Protein AF-A0A0A1U4H6-F1 (afdb_monomer_lite)

Sequence (125 aa):
MISIMYTLTYGISLVLITTLTLLIIPIPKVVKKQILKLTKAVVKTKIISITVLVLVTLLYAESFYRMKRYEAIKDEMPVDTQINTRIANYTELFRSQRNAYINFFNLLLVIILWRVGSLVNKLIN

Radius of gyration: 19.14 Å; chains: 1; bounding box: 46×27×56 Å

Organism: NCBI:txid370355

InterPro domains:
  IPR040463 BAP29/BAP31, transmembrane domain [PF05529] (3-124)

Structure (mmCIF, N/CA/C/O backbone):
data_AF-A0A0A1U4H6-F1
#
_entry.id   AF-A0A0A1U4H6-F1
#
loop_
_atom_site.group_PDB
_atom_site.id
_atom_site.type_symbol
_atom_site.label_atom_id
_atom_site.label_alt_id
_atom_site.label_comp_id
_atom_site.label_asym_id
_atom_site.label_entity_id
_atom_site.label_seq_id
_atom_site.pdbx_PDB_ins_code
_atom_site.Cartn_x
_atom_site.Cartn_y
_atom_site.Cartn_z
_atom_site.occupancy
_atom_site.B_iso_or_equiv
_atom_site.auth_seq_id
_atom_site.auth_comp_id
_atom_site.auth_asym_id
_atom_site.auth_atom_id
_atom_site.pdbx_PDB_model_num
ATOM 1 N N . MET A 1 1 ? 17.487 5.638 -0.832 1.00 47.53 1 MET A N 1
ATOM 2 C CA . MET A 1 1 ? 16.144 6.261 -0.916 1.00 47.53 1 MET A CA 1
ATOM 3 C C . MET A 1 1 ? 15.069 5.291 -1.423 1.00 47.53 1 MET A C 1
ATOM 5 O O . MET A 1 1 ? 14.068 5.124 -0.744 1.00 47.53 1 MET A O 1
ATOM 9 N N . ILE A 1 2 ? 15.304 4.576 -2.535 1.00 56.12 2 ILE A N 1
ATOM 10 C CA . ILE A 1 2 ? 14.369 3.596 -3.138 1.00 56.12 2 ILE A CA 1
ATOM 11 C C . ILE A 1 2 ? 13.955 2.461 -2.172 1.00 56.12 2 ILE A C 1
ATOM 13 O O . ILE A 1 2 ? 12.779 2.127 -2.081 1.00 56.12 2 ILE A O 1
ATOM 17 N N . SER A 1 3 ? 14.894 1.929 -1.380 1.00 63.19 3 SER A N 1
ATOM 18 C CA . SER A 1 3 ? 14.612 0.850 -0.414 1.00 63.19 3 SER A CA 1
ATOM 19 C C . SER A 1 3 ? 13.623 1.258 0.694 1.00 63.19 3 SER A C 1
ATOM 21 O O . SER A 1 3 ? 12.755 0.476 1.066 1.00 63.19 3 SER A O 1
ATOM 23 N N . ILE A 1 4 ? 13.679 2.510 1.169 1.00 68.12 4 ILE A N 1
ATOM 24 C CA . ILE A 1 4 ? 12.831 2.990 2.277 1.00 68.12 4 ILE A CA 1
ATOM 25 C C . ILE A 1 4 ? 11.360 3.034 1.858 1.00 68.12 4 ILE A C 1
ATOM 27 O O . ILE A 1 4 ? 10.503 2.573 2.606 1.00 68.12 4 ILE A O 1
ATOM 31 N N . MET A 1 5 ? 11.066 3.523 0.650 1.00 71.12 5 MET A N 1
ATOM 32 C CA . MET A 1 5 ? 9.691 3.577 0.135 1.00 71.12 5 MET A CA 1
ATOM 33 C C . MET A 1 5 ? 9.089 2.179 -0.040 1.00 71.12 5 MET A C 1
ATOM 35 O O . MET A 1 5 ? 7.893 1.975 0.171 1.00 71.12 5 MET A O 1
ATOM 39 N N . TYR A 1 6 ? 9.920 1.191 -0.376 1.00 72.12 6 TYR A N 1
ATOM 40 C CA . TYR A 1 6 ? 9.484 -0.195 -0.548 1.00 72.12 6 TYR A CA 1
ATOM 41 C C . TYR A 1 6 ? 9.206 -0.869 0.791 1.00 72.12 6 TYR A C 1
ATOM 43 O O . TYR A 1 6 ? 8.165 -1.505 0.955 1.00 72.12 6 TYR A O 1
ATOM 51 N N . THR A 1 7 ? 10.090 -0.667 1.767 1.00 81.12 7 THR A N 1
ATOM 52 C CA . THR A 1 7 ? 9.876 -1.124 3.142 1.00 81.12 7 THR A CA 1
ATOM 53 C C . THR A 1 7 ? 8.641 -0.465 3.751 1.00 81.12 7 THR A C 1
ATOM 55 O O . THR A 1 7 ? 7.853 -1.139 4.408 1.00 81.12 7 THR A O 1
ATOM 58 N N . LEU A 1 8 ? 8.414 0.823 3.473 1.00 79.75 8 LEU A N 1
ATOM 59 C CA . LEU A 1 8 ? 7.231 1.551 3.930 1.00 79.75 8 LEU A CA 1
ATOM 60 C C . LEU A 1 8 ? 5.943 1.005 3.295 1.00 79.75 8 LEU A C 1
ATOM 62 O O . LEU A 1 8 ? 4.979 0.750 4.009 1.00 79.75 8 LEU A O 1
ATOM 66 N N . THR A 1 9 ? 5.943 0.762 1.980 1.00 83.44 9 THR A N 1
ATOM 67 C CA . THR A 1 9 ? 4.809 0.167 1.245 1.00 83.44 9 THR A CA 1
ATOM 68 C C . THR A 1 9 ? 4.397 -1.176 1.855 1.00 83.44 9 THR A C 1
ATOM 70 O O . THR A 1 9 ? 3.215 -1.425 2.106 1.00 83.44 9 THR A O 1
ATOM 73 N N . TYR A 1 10 ? 5.385 -2.028 2.135 1.00 86.25 10 TYR A N 1
ATOM 74 C CA . TYR A 1 10 ? 5.161 -3.330 2.753 1.00 86.25 10 TYR A CA 1
ATOM 75 C C . TYR A 1 10 ? 4.705 -3.210 4.213 1.00 86.25 10 TYR A C 1
ATOM 77 O O . TYR A 1 10 ? 3.746 -3.867 4.612 1.00 86.25 10 TYR A O 1
ATOM 85 N N . GLY A 1 11 ? 5.334 -2.331 4.997 1.00 86.88 11 GLY A N 1
ATOM 86 C CA . GLY A 1 11 ? 4.968 -2.084 6.391 1.00 86.88 11 GLY A CA 1
ATOM 87 C C . GLY A 1 11 ? 3.529 -1.591 6.542 1.00 86.88 11 GLY A C 1
ATOM 88 O O . GLY A 1 11 ? 2.785 -2.119 7.365 1.00 86.88 11 GLY A O 1
ATOM 89 N N . ILE A 1 12 ? 3.105 -0.644 5.696 1.00 86.00 12 ILE A N 1
ATOM 90 C CA . ILE A 1 12 ? 1.715 -0.170 5.654 1.00 86.00 12 ILE A CA 1
ATOM 91 C C . ILE A 1 12 ? 0.773 -1.337 5.349 1.00 86.00 12 ILE A C 1
ATOM 93 O O . ILE A 1 12 ? -0.210 -1.525 6.060 1.00 86.00 12 ILE A O 1
ATOM 97 N N . SER A 1 13 ? 1.093 -2.154 4.344 1.00 88.06 13 SER A N 1
ATOM 98 C CA . SER A 1 13 ? 0.266 -3.306 3.974 1.00 88.06 13 SER A CA 1
ATOM 99 C C . SER A 1 13 ? 0.096 -4.296 5.127 1.00 88.06 13 SER A C 1
ATOM 101 O O . SER A 1 13 ? -1.025 -4.684 5.458 1.00 88.06 13 SER A O 1
ATOM 103 N N . LEU A 1 14 ? 1.189 -4.627 5.818 1.00 90.88 14 LEU A N 1
ATOM 104 C CA . LEU A 1 14 ? 1.178 -5.539 6.960 1.00 90.88 14 LEU A CA 1
ATOM 105 C C . LEU A 1 14 ? 0.317 -4.987 8.107 1.00 90.88 14 LEU A C 1
ATOM 107 O O . LEU A 1 14 ? -0.508 -5.711 8.669 1.00 90.88 14 LEU A O 1
ATOM 111 N N . VAL A 1 15 ? 0.428 -3.690 8.411 1.00 87.75 15 VAL A N 1
ATOM 112 C CA . VAL A 1 15 ? -0.407 -3.025 9.428 1.00 87.75 15 VAL A CA 1
ATOM 113 C C . VAL A 1 15 ? -1.888 -3.046 9.039 1.00 87.75 15 VAL A C 1
ATOM 115 O O . VAL A 1 15 ? -2.738 -3.344 9.880 1.00 87.75 15 VAL A O 1
ATOM 118 N N . LEU A 1 16 ? -2.225 -2.773 7.776 1.00 87.00 16 LEU A N 1
ATOM 119 C CA . LEU A 1 16 ? -3.617 -2.768 7.313 1.00 87.00 16 LEU A CA 1
ATOM 120 C C . LEU A 1 16 ? -4.233 -4.175 7.361 1.00 87.00 16 LEU A C 1
ATOM 122 O O . LEU A 1 16 ? -5.339 -4.341 7.879 1.00 87.00 16 LEU A O 1
ATOM 126 N N . ILE A 1 17 ? -3.509 -5.193 6.884 1.00 90.50 17 ILE A N 1
ATOM 127 C CA . ILE A 1 17 ? -3.959 -6.593 6.889 1.00 90.50 17 ILE A CA 1
ATOM 128 C C . ILE A 1 17 ? -4.142 -7.099 8.321 1.00 90.50 17 ILE A C 1
ATOM 130 O O . ILE A 1 17 ? -5.187 -7.666 8.646 1.00 90.50 17 ILE A O 1
ATOM 134 N N . THR A 1 18 ? -3.159 -6.878 9.196 1.00 88.12 18 THR A N 1
ATOM 135 C CA . THR A 1 18 ? -3.245 -7.301 10.605 1.00 88.12 18 THR A CA 1
ATOM 136 C C . THR A 1 18 ? -4.402 -6.613 11.321 1.00 88.12 18 THR A C 1
ATOM 138 O O 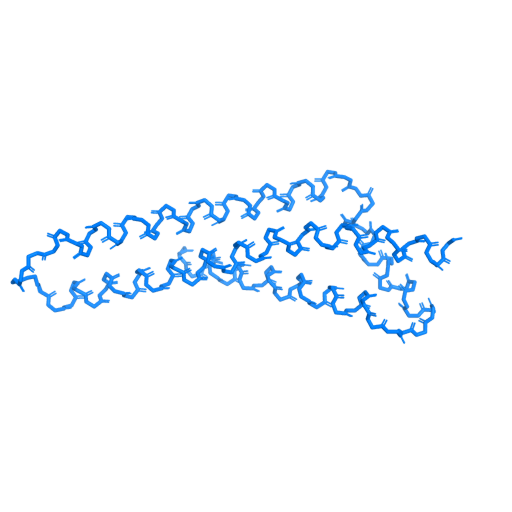. THR A 1 18 ? -5.191 -7.283 11.985 1.00 88.12 18 THR A O 1
ATOM 141 N N . THR A 1 19 ? -4.584 -5.306 11.117 1.00 84.62 19 THR A N 1
ATOM 142 C CA . THR A 1 19 ? -5.716 -4.562 11.683 1.00 84.62 19 THR A CA 1
ATOM 143 C C . THR A 1 19 ? -7.055 -5.118 11.201 1.00 84.62 19 THR A C 1
ATOM 145 O O . THR A 1 19 ? -7.958 -5.336 12.009 1.00 84.62 19 THR A O 1
ATOM 148 N N . LEU A 1 20 ? -7.194 -5.387 9.900 1.00 86.31 20 LEU A N 1
ATOM 149 C CA . LEU A 1 20 ? -8.432 -5.925 9.336 1.00 86.31 20 LEU A CA 1
ATOM 150 C C . LEU A 1 20 ? -8.735 -7.314 9.901 1.00 86.31 20 LEU A C 1
ATOM 152 O O . LEU A 1 20 ? -9.860 -7.587 10.318 1.00 86.31 20 LEU A O 1
ATOM 156 N N . THR A 1 21 ? -7.711 -8.159 9.978 1.00 88.25 21 THR A N 1
ATOM 157 C CA . THR A 1 21 ? -7.803 -9.519 10.515 1.00 88.25 21 THR A CA 1
ATOM 158 C C . THR A 1 21 ? -8.277 -9.489 11.967 1.00 88.25 21 THR A C 1
ATOM 160 O O . THR A 1 21 ? -9.257 -10.142 12.318 1.00 88.25 21 THR A O 1
ATOM 163 N N . LEU A 1 22 ? -7.665 -8.642 12.798 1.00 83.94 22 LEU A N 1
ATOM 164 C CA . LEU A 1 22 ? -8.054 -8.458 14.197 1.00 83.94 22 LEU A CA 1
ATOM 165 C C . LEU A 1 22 ? -9.490 -7.930 14.365 1.00 83.94 22 LEU A C 1
ATOM 167 O O . LEU A 1 22 ? -10.158 -8.265 15.344 1.00 83.94 22 LEU A O 1
ATOM 171 N N . LEU A 1 23 ? -9.986 -7.116 13.428 1.00 78.94 23 LEU A N 1
ATOM 172 C CA . LEU A 1 23 ? -11.363 -6.612 13.460 1.00 78.94 23 LEU A CA 1
ATOM 173 C C . LEU A 1 23 ? -12.398 -7.673 13.055 1.00 78.94 23 LEU A C 1
ATOM 175 O O . LEU A 1 23 ? -13.499 -7.691 13.622 1.00 78.94 23 LEU A O 1
ATOM 179 N N . ILE A 1 24 ? -12.062 -8.543 12.100 1.00 84.31 24 ILE A N 1
ATOM 180 C CA . ILE A 1 24 ? -12.966 -9.578 11.580 1.00 84.31 24 ILE A CA 1
ATOM 181 C C . ILE A 1 24 ? -13.064 -10.767 12.536 1.00 84.31 24 ILE A C 1
ATOM 183 O O . ILE A 1 24 ? -14.166 -11.280 12.735 1.00 84.31 24 ILE A O 1
ATOM 187 N N . ILE A 1 25 ? -11.957 -11.183 13.163 1.00 84.62 25 ILE A N 1
ATOM 188 C CA . ILE A 1 25 ? -11.961 -12.373 14.020 1.00 84.62 25 ILE A CA 1
ATOM 189 C C . ILE A 1 25 ? -13.005 -12.212 15.150 1.00 84.62 25 ILE A C 1
ATOM 191 O O . ILE A 1 25 ? -13.125 -11.135 15.765 1.00 84.62 25 ILE A O 1
ATOM 195 N N . PRO A 1 26 ? -13.790 -13.269 15.438 1.00 76.19 26 PRO A N 1
ATOM 196 C CA . PRO A 1 26 ? -14.743 -13.295 16.543 1.00 76.19 26 PRO A CA 1
ATOM 197 C C . PRO A 1 26 ? -14.006 -13.432 17.889 1.00 76.19 26 PRO A C 1
ATOM 199 O O . PRO A 1 26 ? -14.047 -14.462 18.550 1.00 76.19 26 PRO A O 1
ATOM 202 N N . ILE A 1 27 ? -13.297 -12.376 18.290 1.00 76.81 27 ILE A N 1
ATOM 203 C CA . ILE A 1 27 ? -12.575 -12.286 19.564 1.00 76.81 27 ILE A CA 1
ATOM 204 C C . ILE A 1 27 ? -13.544 -11.830 20.678 1.00 76.81 27 ILE A C 1
ATOM 206 O O . ILE A 1 27 ? -14.422 -10.997 20.410 1.00 76.81 27 ILE A O 1
ATOM 210 N N . PRO A 1 28 ? -13.381 -12.296 21.937 1.00 76.88 28 PRO A N 1
ATOM 211 C CA . PRO A 1 28 ? -14.112 -11.789 23.096 1.00 76.88 28 PRO A CA 1
ATOM 212 C C . PRO A 1 28 ? -14.205 -10.256 23.146 1.00 76.88 28 PRO A C 1
ATOM 214 O O . PRO A 1 28 ? -13.220 -9.542 22.928 1.00 76.88 28 PRO A O 1
ATOM 217 N N . LYS A 1 29 ? -15.395 -9.740 23.494 1.00 72.62 29 LYS A N 1
ATOM 218 C CA . LYS A 1 29 ? -15.725 -8.298 23.467 1.00 72.62 29 LYS A CA 1
ATOM 219 C C . LYS A 1 29 ? -14.724 -7.422 24.240 1.00 72.62 29 LYS A C 1
ATOM 221 O O . LYS A 1 29 ? -14.514 -6.270 23.867 1.00 72.62 29 LYS A O 1
ATOM 226 N N . VAL A 1 30 ? -14.093 -7.957 25.288 1.00 73.12 30 VAL A N 1
ATOM 227 C CA . VAL A 1 30 ? -13.102 -7.252 26.123 1.00 73.12 30 VAL A CA 1
ATOM 228 C C . VAL A 1 30 ? -11.822 -6.945 25.337 1.00 73.12 30 VAL A C 1
ATOM 230 O O . VAL A 1 30 ? -11.389 -5.794 25.288 1.00 73.12 30 VAL A O 1
ATOM 233 N N . VAL A 1 31 ? -11.268 -7.943 24.644 1.00 73.88 31 VAL A N 1
ATOM 234 C CA . VAL A 1 31 ? -10.069 -7.789 23.803 1.00 73.88 31 VAL A CA 1
ATOM 235 C C . VAL A 1 31 ? -10.399 -6.947 22.569 1.00 73.88 31 VAL A C 1
ATOM 237 O O . VAL A 1 31 ? -9.643 -6.051 22.196 1.00 73.88 31 VAL A O 1
ATOM 240 N N . LYS A 1 32 ? -11.593 -7.132 21.990 1.00 72.81 32 LYS A N 1
ATOM 241 C CA . LYS A 1 32 ? -12.056 -6.331 20.848 1.00 72.81 32 LYS A CA 1
ATOM 242 C C . LYS A 1 32 ? -12.185 -4.842 21.199 1.00 72.81 32 LYS A C 1
ATOM 244 O O . LYS A 1 32 ? -11.841 -3.996 20.379 1.00 72.81 32 LYS A O 1
ATOM 249 N N . LYS A 1 33 ? -12.582 -4.500 22.434 1.00 71.25 33 LYS A N 1
ATOM 250 C CA . LYS A 1 33 ? -12.566 -3.116 22.949 1.00 71.25 33 LYS A CA 1
ATOM 251 C C . LYS A 1 33 ? -11.147 -2.548 23.093 1.00 71.25 33 LYS A C 1
ATOM 253 O O . LYS A 1 33 ? -10.968 -1.360 22.836 1.00 71.25 33 LYS A O 1
ATOM 258 N N . GLN A 1 34 ? -10.151 -3.349 23.477 1.00 74.69 34 GLN A N 1
ATOM 259 C CA . GLN A 1 34 ? -8.749 -2.906 23.560 1.00 74.69 34 GLN A CA 1
ATOM 260 C C . GLN A 1 34 ? -8.156 -2.646 22.167 1.00 74.69 34 GLN A C 1
ATOM 262 O O . GLN A 1 34 ? -7.600 -1.574 21.929 1.00 74.69 34 GLN A O 1
ATOM 267 N N . ILE A 1 35 ? -8.383 -3.559 21.217 1.00 71.12 35 ILE A N 1
ATOM 268 C CA . ILE A 1 35 ? -8.000 -3.390 19.804 1.00 71.12 35 ILE A CA 1
ATOM 269 C C . ILE A 1 35 ? -8.708 -2.169 19.203 1.00 71.12 35 ILE A C 1
ATOM 271 O O . ILE A 1 35 ? -8.087 -1.357 18.516 1.00 71.12 35 ILE A O 1
ATOM 275 N N . LEU A 1 36 ? -9.995 -1.980 19.513 1.00 69.75 36 LEU A N 1
ATOM 276 C CA . LEU A 1 36 ? -10.737 -0.787 19.115 1.00 69.75 36 LEU A CA 1
ATOM 277 C C . LEU A 1 36 ? -10.200 0.493 19.744 1.00 69.75 36 LEU A C 1
ATOM 279 O O . LEU A 1 36 ? -10.291 1.527 19.106 1.00 69.75 36 LEU A O 1
ATOM 283 N N . LYS A 1 37 ? -9.675 0.484 20.973 1.00 70.94 37 LYS A N 1
ATOM 284 C CA . LYS A 1 37 ? -9.057 1.684 21.562 1.00 70.94 37 LYS A CA 1
ATOM 285 C C . LYS A 1 37 ? -7.779 2.067 20.815 1.00 70.94 37 LYS A C 1
ATOM 287 O O . LYS A 1 37 ? -7.622 3.239 20.485 1.00 70.94 37 LYS A O 1
ATOM 292 N N . LEU A 1 38 ? -6.935 1.086 20.489 1.00 66.81 38 LEU A N 1
ATOM 293 C CA . LEU A 1 38 ? -5.719 1.291 19.693 1.00 66.81 38 LEU A CA 1
ATOM 294 C C . LEU A 1 38 ? -6.047 1.800 18.282 1.00 66.81 38 LEU A C 1
ATOM 296 O O . LEU A 1 38 ? -5.478 2.784 17.822 1.00 66.81 38 LEU A O 1
ATOM 300 N N . THR A 1 39 ? -7.036 1.196 17.622 1.00 63.75 39 THR A N 1
ATOM 301 C CA . THR A 1 39 ? -7.472 1.613 16.278 1.00 63.75 39 THR A CA 1
ATOM 302 C C . THR A 1 39 ? -8.320 2.885 16.283 1.00 63.75 39 THR A C 1
ATOM 304 O O . THR A 1 39 ? -8.263 3.647 15.325 1.00 63.75 39 THR A O 1
ATOM 30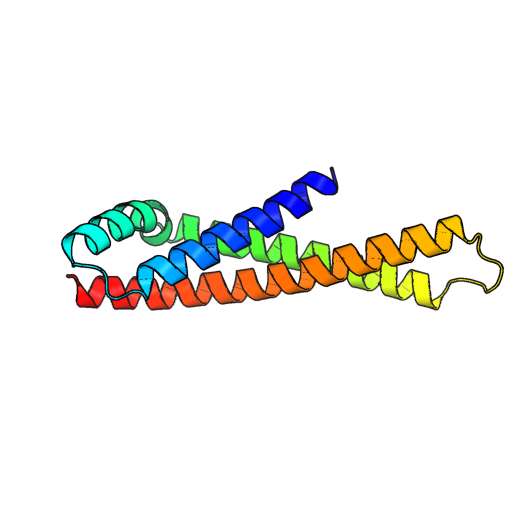7 N N . LYS A 1 40 ? -9.057 3.208 17.355 1.00 62.53 40 LYS A N 1
ATOM 308 C CA . LYS A 1 40 ? -9.808 4.474 17.487 1.00 62.53 40 LYS A CA 1
ATOM 309 C C . LYS A 1 40 ? -8.895 5.693 17.491 1.00 62.53 40 LYS A C 1
ATOM 311 O O . LYS A 1 40 ? -9.346 6.733 17.028 1.00 62.53 40 LYS A O 1
ATOM 316 N N . ALA A 1 41 ? -7.643 5.584 17.932 1.00 53.41 41 ALA A N 1
ATOM 317 C CA . ALA A 1 41 ? -6.675 6.669 17.764 1.00 53.41 41 ALA A CA 1
ATOM 318 C C . ALA A 1 41 ? -6.463 7.028 16.276 1.00 53.41 41 ALA A C 1
ATOM 320 O O . ALA A 1 41 ? -6.252 8.189 15.945 1.00 53.41 41 ALA A O 1
ATOM 321 N N . VAL A 1 42 ? -6.612 6.048 15.377 1.00 52.62 42 VAL A N 1
ATOM 322 C CA . VAL A 1 42 ? -6.465 6.194 13.918 1.00 52.62 42 VAL A CA 1
ATOM 323 C C . VAL A 1 42 ? -7.810 6.484 13.224 1.00 52.62 42 VAL A C 1
ATOM 325 O O . VAL A 1 42 ? -7.868 7.270 12.280 1.00 52.62 42 VAL A O 1
ATOM 328 N N . VAL A 1 43 ? -8.908 5.887 13.707 1.00 53.34 43 VAL A N 1
ATOM 329 C CA . VAL A 1 43 ? -10.245 5.923 13.073 1.00 53.34 43 VAL A CA 1
ATOM 330 C C . VAL A 1 43 ? -11.123 7.085 13.562 1.00 53.34 43 VAL A C 1
ATOM 332 O O . VAL A 1 43 ? -11.979 7.564 12.821 1.00 53.34 43 VAL A O 1
ATOM 335 N N . LYS A 1 44 ? -10.960 7.561 14.806 1.00 57.31 44 LYS A N 1
ATOM 336 C CA . LYS A 1 44 ? -11.832 8.612 15.375 1.00 57.31 44 LYS A CA 1
ATOM 337 C C . LYS A 1 44 ? -11.529 9.992 14.783 1.00 57.31 44 LYS A C 1
ATOM 339 O O . LYS A 1 44 ? -12.401 10.858 14.754 1.00 57.31 44 LYS A O 1
ATOM 344 N N . THR A 1 45 ? -10.323 10.180 14.262 1.00 61.00 45 THR A N 1
ATOM 345 C CA . THR A 1 45 ? -9.880 11.435 13.662 1.00 61.00 45 THR A CA 1
ATOM 346 C C . THR A 1 45 ? -9.982 11.304 12.146 1.00 61.00 45 THR A C 1
ATOM 348 O O . THR A 1 45 ? -9.082 10.759 11.510 1.00 61.00 45 THR A O 1
ATOM 351 N N . LYS A 1 46 ? -11.072 11.817 11.547 1.00 67.88 46 LYS A N 1
ATOM 352 C CA . LYS A 1 46 ? -11.250 11.881 10.076 1.00 67.88 46 LYS A CA 1
ATOM 353 C C . LYS A 1 46 ? -9.979 12.358 9.365 1.00 67.88 46 LYS A C 1
ATOM 355 O O . LYS A 1 46 ? -9.631 11.824 8.321 1.00 67.88 46 LYS A O 1
ATOM 360 N N . ILE A 1 47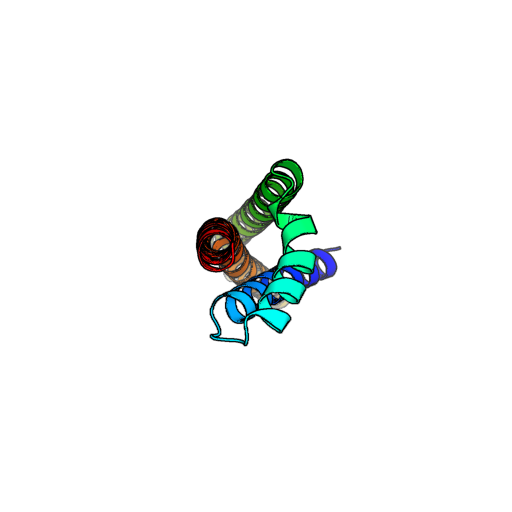 ? -9.278 13.313 9.975 1.00 71.62 47 ILE A N 1
ATOM 361 C CA . ILE A 1 47 ? -8.013 13.872 9.493 1.00 71.62 47 ILE A CA 1
ATOM 362 C C . ILE A 1 47 ? -6.961 12.775 9.294 1.00 71.62 47 ILE A C 1
ATOM 364 O O . ILE A 1 47 ? -6.425 12.665 8.205 1.00 71.62 47 ILE A O 1
ATOM 368 N N . ILE A 1 48 ? -6.719 11.911 10.286 1.00 72.19 48 ILE A N 1
ATOM 369 C CA . ILE A 1 48 ? -5.700 10.850 10.192 1.00 72.19 48 ILE A CA 1
ATOM 370 C C . ILE A 1 48 ? -6.065 9.846 9.094 1.00 72.19 48 ILE A C 1
ATOM 372 O O . ILE A 1 48 ? -5.209 9.459 8.305 1.00 72.19 48 ILE A O 1
ATOM 376 N N . SER A 1 49 ? -7.339 9.459 9.001 1.00 71.19 49 SER A N 1
ATOM 377 C CA . SER A 1 49 ? -7.803 8.530 7.961 1.00 71.19 49 SER A CA 1
ATOM 378 C C . SER A 1 49 ? -7.663 9.118 6.550 1.00 71.19 49 SER A C 1
ATOM 380 O O . SER A 1 49 ? -7.219 8.422 5.639 1.00 71.19 49 SER A O 1
ATOM 382 N N . ILE A 1 50 ? -7.978 10.406 6.373 1.00 81.75 50 ILE A N 1
ATOM 383 C CA . ILE A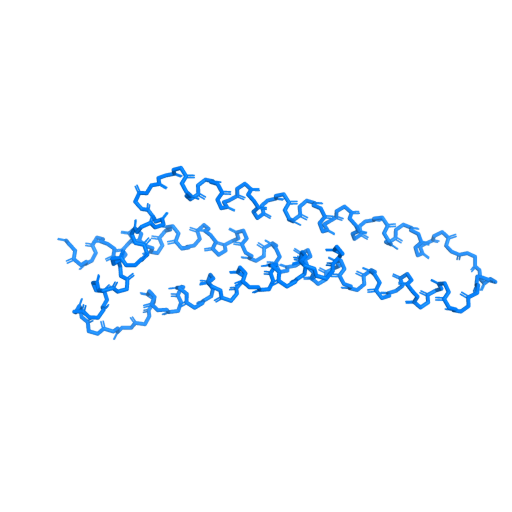 1 50 ? -7.771 11.123 5.106 1.00 81.75 50 ILE A CA 1
ATOM 384 C C . ILE A 1 50 ? -6.275 11.233 4.797 1.00 81.75 50 ILE A C 1
ATOM 386 O O . ILE A 1 50 ? -5.876 10.963 3.670 1.00 81.75 50 ILE A O 1
ATOM 390 N N . THR A 1 51 ? -5.437 11.552 5.785 1.00 83.19 51 THR A N 1
ATOM 391 C CA . THR A 1 51 ? -3.979 11.614 5.613 1.00 83.19 51 THR A CA 1
ATOM 392 C C . THR A 1 51 ? -3.414 10.273 5.149 1.00 83.19 51 THR A C 1
ATOM 394 O O . THR A 1 51 ? -2.626 10.244 4.208 1.00 83.19 51 THR A O 1
ATOM 397 N N . VAL A 1 52 ? -3.842 9.156 5.751 1.00 81.56 52 VAL A N 1
ATOM 398 C CA . VAL A 1 52 ? -3.432 7.808 5.323 1.00 81.56 52 VAL A CA 1
ATOM 399 C C . VAL A 1 52 ? -3.893 7.529 3.893 1.00 81.56 52 VAL A C 1
ATOM 401 O O . VAL A 1 52 ? -3.102 7.042 3.090 1.00 81.56 52 VAL A O 1
ATOM 404 N N . LEU A 1 53 ? -5.134 7.879 3.542 1.00 86.12 53 LEU A N 1
ATOM 405 C CA . LEU A 1 53 ? -5.649 7.696 2.184 1.00 86.12 53 LEU A CA 1
ATOM 406 C C . LEU A 1 53 ? -4.835 8.491 1.152 1.00 86.12 53 LEU A C 1
ATOM 408 O O . LEU A 1 53 ? -4.433 7.937 0.130 1.00 86.12 53 LEU A O 1
ATOM 412 N N . VAL A 1 54 ? -4.556 9.767 1.431 1.00 89.44 54 VAL A N 1
ATOM 413 C CA . VAL A 1 54 ? -3.750 10.636 0.560 1.00 89.44 54 VAL A CA 1
ATOM 414 C C . VAL A 1 54 ? -2.338 10.077 0.414 1.00 89.44 54 VAL A C 1
ATOM 416 O O . VAL A 1 54 ? -1.843 9.960 -0.703 1.00 89.44 54 VAL A O 1
ATOM 419 N N . LEU A 1 55 ? -1.709 9.659 1.514 1.00 87.69 55 LEU A N 1
ATOM 420 C CA . LEU A 1 55 ? -0.359 9.100 1.500 1.00 87.69 55 LEU A CA 1
ATOM 421 C C . LEU A 1 55 ? -0.280 7.823 0.656 1.00 87.69 55 LEU A C 1
ATOM 423 O O . LEU A 1 55 ? 0.592 7.711 -0.201 1.00 87.69 55 LEU A O 1
ATOM 427 N N . VAL A 1 56 ? -1.208 6.881 0.841 1.00 87.44 56 VAL A N 1
ATOM 428 C CA . VAL A 1 56 ? -1.242 5.646 0.041 1.00 87.44 56 VAL A CA 1
ATOM 429 C C . VAL A 1 56 ? -1.548 5.951 -1.431 1.00 87.44 56 VAL A C 1
ATOM 431 O O . VAL A 1 56 ? -0.980 5.315 -2.316 1.00 87.44 56 VAL A O 1
ATOM 434 N N . THR A 1 57 ? -2.374 6.964 -1.713 1.00 91.19 57 THR A N 1
ATOM 435 C CA . THR A 1 57 ? -2.660 7.407 -3.089 1.00 91.19 57 THR A CA 1
ATOM 436 C C . THR A 1 57 ? -1.410 7.966 -3.762 1.00 91.19 57 THR A C 1
ATOM 438 O O . THR A 1 57 ? -1.130 7.620 -4.908 1.00 91.19 57 THR A O 1
ATOM 441 N N . LEU A 1 58 ? -0.619 8.776 -3.053 1.00 91.19 58 LEU A N 1
ATOM 442 C CA . LEU A 1 58 ? 0.652 9.291 -3.563 1.00 91.19 58 LEU A CA 1
ATOM 443 C C . LEU A 1 58 ? 1.652 8.157 -3.826 1.00 91.19 58 LEU A C 1
ATOM 445 O O . LEU A 1 58 ? 2.263 8.122 -4.892 1.00 91.19 58 LEU A O 1
ATOM 449 N N . LEU A 1 59 ? 1.764 7.191 -2.907 1.00 88.56 59 LEU A N 1
ATOM 450 C CA . LEU A 1 59 ? 2.617 6.009 -3.090 1.00 88.56 59 LEU A CA 1
ATOM 451 C C . LEU A 1 59 ? 2.179 5.158 -4.291 1.00 88.56 59 LEU A C 1
ATOM 453 O O . LEU A 1 59 ? 3.022 4.646 -5.035 1.00 88.56 59 LEU A O 1
ATOM 457 N N . TYR A 1 60 ? 0.867 5.017 -4.499 1.00 91.69 60 TYR A N 1
ATOM 458 C CA . TYR A 1 60 ? 0.314 4.350 -5.673 1.00 91.69 60 TYR A CA 1
ATOM 459 C C . TYR A 1 60 ? 0.668 5.102 -6.957 1.00 91.69 60 TYR A C 1
ATOM 461 O O . TYR A 1 60 ? 1.232 4.499 -7.868 1.00 91.69 60 TYR A O 1
ATOM 469 N N . ALA A 1 61 ? 0.407 6.411 -7.014 1.00 93.25 61 ALA A N 1
ATOM 470 C CA . ALA A 1 61 ? 0.701 7.243 -8.177 1.00 93.25 61 ALA A CA 1
ATOM 471 C C . ALA A 1 61 ? 2.194 7.214 -8.538 1.00 93.25 61 ALA A C 1
ATOM 473 O O . ALA A 1 61 ? 2.540 7.028 -9.704 1.00 93.25 61 ALA A O 1
ATOM 474 N N . GLU A 1 62 ? 3.087 7.307 -7.547 1.00 90.88 62 GLU A N 1
ATOM 475 C CA . GLU A 1 62 ? 4.531 7.201 -7.769 1.00 90.88 62 GLU A CA 1
ATOM 476 C C . GLU A 1 62 ? 4.921 5.820 -8.320 1.00 90.88 62 GLU A C 1
ATOM 478 O O . GLU A 1 62 ? 5.676 5.718 -9.291 1.00 90.88 62 GLU A O 1
ATOM 483 N N . SER A 1 63 ? 4.398 4.745 -7.722 1.00 90.12 63 SER A N 1
ATOM 484 C CA . SER A 1 63 ? 4.701 3.373 -8.149 1.00 90.12 63 SER A CA 1
ATOM 485 C C . SER A 1 63 ? 4.190 3.098 -9.563 1.00 90.12 63 SER A C 1
ATOM 487 O O . SER A 1 63 ? 4.897 2.492 -10.366 1.00 90.12 63 SER A O 1
ATOM 489 N N . PHE A 1 64 ? 2.993 3.591 -9.885 1.00 93.25 64 PHE A N 1
ATOM 490 C CA . PHE A 1 64 ? 2.375 3.462 -11.199 1.00 93.25 64 PHE A CA 1
ATOM 491 C C . PHE A 1 64 ? 3.121 4.274 -12.264 1.00 93.25 64 PHE A C 1
ATOM 493 O O . PHE A 1 64 ? 3.390 3.764 -13.351 1.00 93.25 64 PHE A O 1
ATOM 500 N N . TYR A 1 65 ? 3.534 5.502 -11.940 1.00 93.88 65 TYR A N 1
ATOM 501 C CA . TYR A 1 65 ? 4.365 6.319 -12.823 1.00 93.88 65 TYR A CA 1
ATOM 502 C C . TYR A 1 65 ? 5.696 5.628 -13.144 1.00 93.88 65 TYR A C 1
ATOM 504 O O . TYR A 1 65 ? 6.079 5.519 -14.308 1.00 93.88 65 TYR A O 1
ATOM 512 N N . ARG A 1 66 ? 6.387 5.095 -12.125 1.00 91.12 66 ARG A N 1
ATOM 513 C CA . ARG A 1 66 ? 7.633 4.332 -12.318 1.00 91.12 66 ARG A CA 1
ATOM 514 C C . ARG A 1 66 ? 7.406 3.081 -13.162 1.00 91.12 66 ARG A C 1
ATOM 516 O O . ARG A 1 66 ? 8.211 2.811 -14.046 1.00 91.12 66 ARG A O 1
ATOM 523 N N . MET A 1 67 ? 6.315 2.357 -12.919 1.00 93.81 67 MET A N 1
ATOM 524 C CA . MET A 1 67 ? 5.944 1.181 -13.705 1.00 93.81 67 MET A CA 1
ATOM 525 C C . MET A 1 67 ? 5.811 1.539 -15.185 1.00 93.81 67 MET A C 1
ATOM 527 O O . MET A 1 67 ? 6.472 0.922 -16.013 1.00 93.81 67 MET A O 1
ATOM 531 N N . LYS A 1 68 ? 5.039 2.584 -15.508 1.00 95.06 68 LYS A N 1
ATOM 532 C CA . LYS A 1 68 ? 4.856 3.041 -16.891 1.00 95.06 68 LYS A CA 1
ATOM 533 C C . LYS A 1 68 ? 6.151 3.526 -17.531 1.00 95.06 68 LYS A C 1
ATOM 535 O O . LYS A 1 68 ? 6.409 3.224 -18.689 1.00 95.06 68 LYS A O 1
ATOM 540 N N . ARG A 1 69 ? 6.996 4.221 -16.767 1.00 93.62 69 ARG A N 1
ATOM 541 C CA . ARG A 1 69 ? 8.309 4.671 -17.235 1.00 93.62 69 ARG A CA 1
ATOM 542 C C . ARG A 1 69 ? 9.219 3.501 -17.614 1.00 93.62 69 ARG A C 1
ATOM 544 O O . ARG A 1 69 ? 9.809 3.525 -18.685 1.00 93.62 69 ARG A O 1
ATOM 551 N N . TYR A 1 70 ? 9.362 2.500 -16.747 1.00 92.38 70 TYR A N 1
ATOM 552 C CA . TYR A 1 70 ? 10.249 1.363 -17.017 1.00 92.38 70 TYR A CA 1
ATOM 553 C C . TYR A 1 70 ? 9.681 0.395 -18.065 1.00 92.38 70 TYR A C 1
ATOM 555 O O . TYR A 1 70 ? 10.450 -0.278 -18.750 1.00 92.38 70 TYR A O 1
ATOM 563 N N . GLU A 1 71 ? 8.355 0.356 -18.215 1.00 93.38 71 GLU A N 1
ATOM 564 C CA . GLU A 1 71 ? 7.662 -0.345 -19.299 1.00 93.38 71 GLU A CA 1
ATOM 565 C C . GLU A 1 71 ? 7.984 0.308 -20.652 1.00 93.38 71 GLU A C 1
ATOM 567 O O . GLU A 1 71 ? 8.492 -0.371 -21.535 1.00 93.38 71 GLU A O 1
ATOM 572 N N . ALA A 1 72 ? 7.859 1.636 -20.765 1.00 93.25 72 ALA A N 1
ATOM 573 C CA . ALA A 1 72 ? 8.233 2.365 -21.981 1.00 93.25 72 ALA A CA 1
ATOM 574 C C . ALA A 1 72 ? 9.719 2.190 -22.345 1.00 93.25 72 ALA A C 1
ATOM 576 O O . ALA A 1 72 ? 10.052 1.886 -23.485 1.00 93.25 72 ALA A O 1
ATOM 577 N N . ILE A 1 73 ? 10.623 2.287 -21.359 1.00 90.50 73 ILE A N 1
ATOM 578 C CA . ILE A 1 73 ? 12.061 2.067 -21.589 1.00 90.50 73 ILE A CA 1
ATOM 579 C C . ILE A 1 73 ? 12.325 0.640 -22.087 1.00 90.50 73 ILE A C 1
ATOM 581 O O . ILE A 1 73 ? 13.191 0.436 -22.931 1.00 90.50 73 ILE A O 1
ATOM 585 N N . LYS A 1 74 ? 11.609 -0.363 -21.562 1.00 89.62 74 LYS A N 1
ATOM 586 C CA . LYS A 1 74 ? 11.752 -1.753 -22.010 1.00 89.62 74 LYS A CA 1
ATOM 587 C C . LYS A 1 74 ? 11.350 -1.903 -23.481 1.00 89.62 74 LYS A C 1
ATOM 589 O O . LYS A 1 74 ? 12.030 -2.634 -24.197 1.00 89.62 74 LYS A O 1
ATOM 594 N N . ASP A 1 75 ? 10.284 -1.232 -23.906 1.00 89.06 75 ASP A N 1
ATOM 595 C CA . ASP A 1 75 ? 9.773 -1.314 -25.278 1.00 89.06 75 ASP A CA 1
ATOM 596 C C . ASP A 1 75 ? 10.686 -0.587 -26.281 1.00 89.06 75 ASP A C 1
ATOM 598 O O . ASP A 1 75 ? 10.840 -1.031 -27.416 1.00 89.06 75 ASP A O 1
ATOM 602 N N . GLU A 1 76 ? 11.355 0.484 -25.848 1.00 90.50 76 GLU A N 1
ATOM 603 C CA . GLU A 1 76 ? 12.291 1.268 -26.666 1.00 90.50 76 GLU A CA 1
ATOM 604 C C . GLU A 1 76 ? 13.730 0.711 -26.682 1.00 90.50 76 GLU A C 1
ATOM 606 O O . GLU A 1 76 ? 14.584 1.229 -27.403 1.00 90.50 76 GLU A O 1
ATOM 611 N N . MET A 1 77 ? 14.044 -0.331 -25.898 1.00 87.75 77 MET A N 1
ATOM 612 C CA . MET A 1 77 ? 15.415 -0.841 -25.753 1.00 87.75 77 MET A CA 1
ATOM 613 C C . MET A 1 77 ? 15.936 -1.534 -27.030 1.00 87.75 77 MET A C 1
ATOM 615 O O . MET A 1 77 ? 15.430 -2.600 -27.396 1.00 87.75 77 MET A O 1
ATOM 619 N N . PRO A 1 78 ? 17.037 -1.045 -27.640 1.00 87.50 78 PRO A N 1
ATOM 620 C CA . PRO A 1 78 ? 17.680 -1.712 -28.772 1.00 87.50 78 PRO A CA 1
ATOM 621 C C . PRO A 1 78 ? 18.137 -3.137 -28.441 1.00 87.50 78 PRO A C 1
ATOM 623 O O . PRO A 1 78 ? 18.496 -3.435 -27.291 1.00 87.50 78 PRO A O 1
ATOM 626 N N . VAL A 1 79 ? 18.198 -4.011 -29.455 1.00 81.31 79 VAL A N 1
ATOM 627 C CA . VAL A 1 79 ? 18.684 -5.403 -29.327 1.00 81.31 79 VAL A CA 1
ATOM 628 C C . VAL A 1 79 ? 20.094 -5.454 -28.725 1.00 81.31 79 VAL A C 1
ATOM 630 O O . VAL A 1 79 ? 20.347 -6.273 -27.843 1.00 81.31 79 VAL A O 1
ATOM 633 N N . ASP A 1 80 ? 20.936 -4.484 -29.080 1.00 87.62 80 ASP A N 1
ATOM 634 C CA . ASP A 1 80 ? 22.352 -4.417 -28.696 1.00 87.62 80 ASP A CA 1
ATOM 635 C C . ASP A 1 80 ? 22.600 -3.756 -27.328 1.00 87.62 80 ASP A C 1
ATOM 637 O O . ASP A 1 80 ? 23.742 -3.537 -26.918 1.00 87.62 80 ASP A O 1
ATOM 641 N N . THR A 1 81 ? 21.536 -3.416 -26.593 1.00 87.69 81 THR A N 1
ATOM 642 C CA . THR A 1 81 ? 21.662 -2.835 -25.249 1.00 87.69 81 THR A CA 1
ATOM 643 C C . THR A 1 81 ? 22.432 -3.782 -24.332 1.00 87.69 81 THR A C 1
ATOM 645 O O . THR A 1 81 ? 22.081 -4.958 -24.212 1.00 87.69 81 THR A O 1
ATOM 648 N N . GLN A 1 82 ? 23.427 -3.247 -23.616 1.00 89.75 82 GLN A N 1
ATOM 649 C CA . GLN A 1 82 ? 24.218 -4.004 -22.644 1.00 89.75 82 GLN A CA 1
ATOM 650 C C . GLN A 1 82 ? 23.325 -4.828 -21.703 1.00 89.75 82 GLN A C 1
ATOM 652 O O . GLN A 1 82 ? 22.366 -4.315 -21.117 1.00 89.75 82 GLN A O 1
ATOM 657 N N . ILE A 1 83 ? 23.683 -6.102 -21.516 1.00 88.06 83 ILE A N 1
ATOM 658 C CA . ILE A 1 83 ? 22.927 -7.062 -20.696 1.00 88.06 83 ILE A CA 1
ATOM 659 C C . ILE A 1 83 ? 22.698 -6.520 -19.278 1.00 88.06 83 ILE A C 1
ATOM 661 O O . ILE A 1 83 ? 21.589 -6.612 -18.755 1.00 88.06 83 ILE A O 1
ATOM 665 N N . ASN A 1 84 ? 23.705 -5.873 -18.684 1.00 89.75 84 ASN A N 1
ATOM 666 C CA . ASN A 1 84 ? 23.596 -5.272 -17.351 1.00 89.75 84 ASN A CA 1
ATOM 667 C C . ASN A 1 84 ? 22.504 -4.193 -17.282 1.00 89.75 84 ASN A C 1
ATOM 669 O O . ASN A 1 84 ? 21.718 -4.167 -16.335 1.00 89.75 84 ASN A O 1
ATOM 673 N N . THR A 1 85 ? 22.401 -3.345 -18.308 1.00 88.31 85 THR A N 1
ATOM 674 C CA . THR A 1 85 ? 21.373 -2.299 -18.407 1.00 88.31 85 THR A CA 1
ATOM 675 C C . THR A 1 85 ? 19.980 -2.900 -18.567 1.00 88.31 85 THR A C 1
ATOM 677 O O . THR A 1 85 ? 19.032 -2.444 -17.927 1.00 88.31 85 THR A O 1
ATOM 680 N N . ARG A 1 86 ? 19.854 -3.974 -19.358 1.00 87.81 86 ARG A N 1
ATOM 681 C CA . ARG A 1 86 ? 18.597 -4.723 -19.488 1.00 87.81 86 ARG A CA 1
ATOM 682 C C . ARG A 1 86 ? 18.163 -5.298 -18.144 1.00 87.81 86 ARG A C 1
ATOM 684 O O . ARG A 1 86 ? 17.046 -5.035 -17.707 1.00 87.81 86 ARG A O 1
ATOM 691 N N . ILE A 1 87 ? 19.046 -6.029 -17.461 1.00 89.69 87 ILE A N 1
ATOM 692 C CA . ILE A 1 87 ? 18.758 -6.647 -16.156 1.00 89.69 87 ILE A CA 1
ATOM 693 C C . ILE A 1 87 ? 18.351 -5.587 -15.125 1.00 89.69 87 ILE A C 1
ATOM 695 O O . ILE A 1 87 ? 17.378 -5.785 -14.392 1.00 89.69 87 ILE A O 1
ATOM 699 N N . ALA A 1 88 ? 19.048 -4.448 -15.089 1.00 90.12 88 ALA A N 1
ATOM 700 C CA . ALA A 1 88 ? 18.707 -3.345 -14.198 1.00 90.12 88 ALA A CA 1
ATOM 701 C C . ALA A 1 88 ? 17.290 -2.811 -14.468 1.00 90.12 88 ALA A C 1
ATOM 703 O O . ALA A 1 88 ? 16.503 -2.669 -13.531 1.00 90.12 88 ALA A O 1
ATOM 704 N N . ASN A 1 89 ? 16.926 -2.597 -15.738 1.00 90.62 89 ASN A N 1
ATOM 705 C CA . ASN A 1 89 ? 15.592 -2.123 -16.106 1.00 90.62 89 ASN A CA 1
ATOM 706 C C . ASN A 1 89 ? 14.493 -3.135 -15.758 1.00 90.62 89 ASN A C 1
ATOM 708 O O . ASN A 1 89 ? 13.493 -2.770 -15.146 1.00 90.62 89 ASN A O 1
ATOM 712 N N . TYR A 1 90 ? 14.695 -4.419 -16.068 1.00 90.75 90 TYR A N 1
ATOM 713 C CA . TYR A 1 90 ? 13.752 -5.479 -15.692 1.00 90.75 90 TYR A CA 1
ATOM 714 C C . TYR A 1 90 ? 13.551 -5.568 -14.178 1.00 90.75 90 TYR A C 1
ATOM 716 O O . TYR A 1 90 ? 12.426 -5.745 -13.708 1.00 90.75 90 TYR A O 1
ATOM 724 N N . THR A 1 91 ? 14.625 -5.401 -13.406 1.00 91.19 91 THR A N 1
ATOM 725 C CA . THR A 1 91 ? 14.564 -5.418 -11.941 1.00 91.19 91 THR A CA 1
ATOM 726 C C . THR A 1 91 ? 13.726 -4.258 -11.406 1.00 91.19 91 THR A C 1
ATOM 728 O O . THR A 1 91 ? 12.874 -4.450 -10.536 1.00 91.19 91 THR A O 1
ATOM 731 N N . GLU A 1 92 ? 13.935 -3.053 -11.929 1.00 90.62 92 GLU A N 1
ATOM 732 C CA . GLU A 1 92 ? 13.187 -1.865 -11.517 1.00 90.62 92 GLU A CA 1
ATOM 733 C C . GLU A 1 92 ? 11.725 -1.892 -11.995 1.00 90.62 92 GLU A C 1
ATOM 735 O O . GLU A 1 92 ? 10.817 -1.504 -11.249 1.00 90.62 92 GLU A O 1
ATOM 740 N N . LEU A 1 93 ? 11.462 -2.443 -13.183 1.00 92.56 93 LEU A N 1
ATOM 741 C CA . LEU A 1 93 ? 10.111 -2.698 -13.678 1.00 92.56 93 LEU A CA 1
ATOM 742 C C . LEU A 1 93 ? 9.362 -3.675 -12.764 1.00 92.56 93 LEU A C 1
ATOM 744 O O . LEU A 1 93 ? 8.274 -3.363 -12.288 1.00 92.56 93 LEU A O 1
ATOM 748 N N . PHE A 1 94 ? 9.963 -4.820 -12.438 1.00 91.62 94 PHE A N 1
ATOM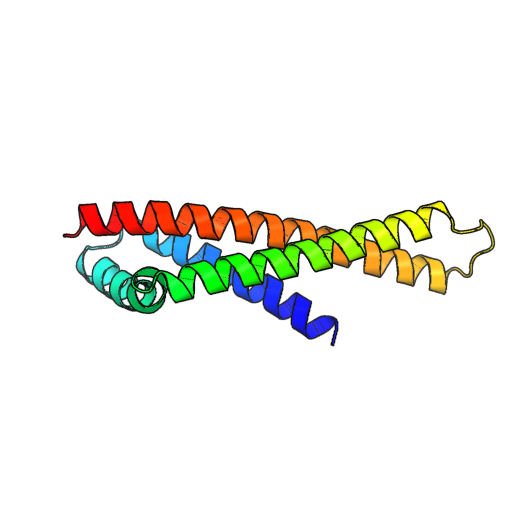 749 C CA . PHE A 1 94 ? 9.349 -5.799 -11.539 1.00 91.62 94 PHE A CA 1
ATOM 750 C C . PHE A 1 94 ? 9.043 -5.201 -10.158 1.00 91.62 94 PHE A C 1
ATOM 752 O O . PHE A 1 94 ? 7.953 -5.380 -9.607 1.00 91.62 94 PHE A O 1
ATOM 759 N N . ARG A 1 95 ? 9.988 -4.435 -9.596 1.00 89.06 95 ARG A N 1
ATOM 760 C CA . ARG A 1 95 ? 9.806 -3.755 -8.304 1.00 89.06 95 ARG A CA 1
ATOM 761 C C . ARG A 1 95 ? 8.663 -2.746 -8.344 1.00 89.06 95 ARG A C 1
ATOM 763 O O . ARG A 1 95 ? 7.844 -2.724 -7.424 1.00 89.06 95 ARG A O 1
ATOM 770 N N . SER A 1 96 ? 8.602 -1.921 -9.386 1.00 90.75 96 SER A N 1
ATOM 771 C CA . SER A 1 96 ? 7.554 -0.908 -9.536 1.00 90.75 96 SER A CA 1
ATOM 772 C C . SER A 1 96 ? 6.174 -1.526 -9.771 1.00 90.75 96 SER A C 1
ATOM 774 O O . SER A 1 96 ? 5.227 -1.102 -9.113 1.00 90.75 96 SER A O 1
ATOM 776 N N . GLN A 1 97 ? 6.071 -2.588 -10.579 1.00 92.06 97 GLN A N 1
ATOM 777 C CA . GLN A 1 97 ? 4.840 -3.372 -10.745 1.00 92.06 97 GLN A CA 1
ATOM 778 C C . GLN A 1 97 ? 4.343 -3.921 -9.407 1.00 92.06 97 GLN A C 1
ATOM 780 O O . GLN A 1 97 ? 3.218 -3.639 -8.996 1.00 92.06 97 GLN A O 1
ATOM 785 N N . ARG A 1 98 ? 5.198 -4.650 -8.678 1.00 91.31 98 ARG A N 1
ATOM 786 C CA . ARG A 1 98 ? 4.855 -5.220 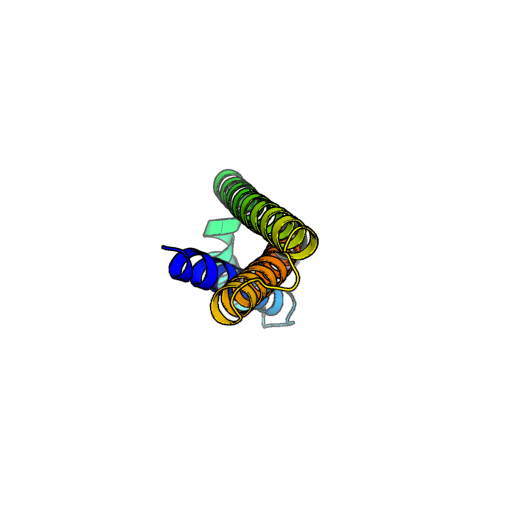-7.367 1.00 91.31 98 ARG A CA 1
ATOM 787 C C . ARG A 1 98 ? 4.322 -4.154 -6.409 1.00 91.31 98 ARG A C 1
ATOM 789 O O . ARG A 1 98 ? 3.304 -4.363 -5.754 1.00 91.31 98 ARG A O 1
ATOM 796 N N . ASN A 1 99 ? 4.999 -3.014 -6.315 1.00 90.00 99 ASN A N 1
ATOM 797 C CA . ASN A 1 99 ? 4.591 -1.958 -5.394 1.00 90.00 99 ASN A CA 1
ATOM 798 C C . ASN A 1 99 ? 3.321 -1.236 -5.854 1.00 90.00 99 ASN A C 1
ATOM 800 O O . ASN A 1 99 ? 2.519 -0.861 -5.005 1.00 90.00 99 ASN A O 1
ATOM 804 N N . ALA A 1 100 ? 3.102 -1.075 -7.162 1.00 92.06 100 ALA A N 1
ATOM 805 C CA . ALA A 1 100 ? 1.848 -0.546 -7.689 1.00 92.06 100 ALA A CA 1
ATOM 806 C C . ALA A 1 100 ? 0.668 -1.439 -7.273 1.00 92.06 100 ALA A C 1
ATOM 808 O O . ALA A 1 100 ? -0.318 -0.929 -6.742 1.00 92.06 100 ALA A O 1
ATOM 809 N N . TYR A 1 101 ? 0.808 -2.765 -7.392 1.00 92.94 101 TYR A N 1
ATOM 810 C CA . TYR A 1 101 ? -0.206 -3.712 -6.917 1.00 92.94 101 TYR A CA 1
ATOM 811 C C . TYR A 1 101 ? -0.422 -3.631 -5.403 1.00 92.94 101 TYR A C 1
ATOM 813 O O . TYR A 1 101 ? -1.560 -3.497 -4.958 1.00 92.94 101 TYR A O 1
ATOM 821 N N . ILE A 1 102 ? 0.644 -3.663 -4.596 1.00 92.00 102 ILE A N 1
ATOM 822 C CA . ILE A 1 102 ? 0.518 -3.577 -3.130 1.00 92.00 102 ILE A CA 1
ATOM 823 C C . ILE A 1 102 ? -0.161 -2.266 -2.720 1.00 92.00 102 ILE A C 1
ATOM 825 O O . ILE A 1 102 ? -1.060 -2.275 -1.884 1.00 92.00 102 ILE A O 1
ATOM 829 N N . ASN A 1 103 ? 0.221 -1.140 -3.325 1.00 92.31 103 ASN A N 1
ATOM 830 C CA . ASN A 1 103 ? -0.368 0.157 -3.005 1.00 92.31 103 ASN A CA 1
ATOM 831 C C . ASN A 1 103 ? -1.832 0.259 -3.449 1.00 92.31 103 ASN A C 1
ATOM 833 O O . ASN A 1 103 ? -2.640 0.828 -2.718 1.00 92.31 103 ASN A O 1
ATOM 837 N N . PHE A 1 104 ? -2.206 -0.357 -4.572 1.00 93.00 104 PHE A N 1
ATOM 838 C CA . PHE A 1 104 ? -3.608 -0.492 -4.965 1.00 93.00 104 PHE A CA 1
ATOM 839 C C . PHE A 1 104 ? -4.416 -1.281 -3.922 1.00 93.00 104 PHE A C 1
ATOM 841 O O . PHE A 1 104 ? -5.472 -0.829 -3.479 1.00 93.00 104 PHE A O 1
ATOM 848 N N . PHE A 1 105 ? -3.896 -2.419 -3.453 1.00 92.75 105 PHE A N 1
ATOM 849 C CA . PHE A 1 105 ? -4.545 -3.177 -2.381 1.00 92.75 105 PHE A CA 1
ATOM 850 C C . PHE A 1 105 ? -4.604 -2.396 -1.068 1.00 92.75 105 PHE A C 1
ATOM 852 O O . PHE A 1 105 ? -5.621 -2.443 -0.383 1.00 92.75 105 PHE A O 1
ATOM 859 N N . ASN A 1 106 ? -3.568 -1.627 -0.732 1.00 91.50 106 ASN A N 1
ATOM 860 C CA . ASN A 1 106 ? -3.573 -0.767 0.448 1.00 91.50 106 ASN A CA 1
ATOM 861 C C . ASN A 1 106 ? -4.685 0.293 0.372 1.00 91.50 106 ASN A C 1
ATOM 863 O O . ASN A 1 106 ? -5.358 0.520 1.376 1.00 91.50 106 ASN A O 1
ATOM 867 N N . LEU A 1 107 ? -4.936 0.895 -0.800 1.00 91.38 107 LEU A N 1
ATOM 868 C CA . LEU A 1 107 ? -6.057 1.829 -0.993 1.00 91.38 107 LEU A CA 1
ATOM 869 C C . LEU A 1 107 ? -7.398 1.162 -0.679 1.00 91.38 107 LEU A C 1
ATOM 871 O O . LEU A 1 107 ? -8.201 1.700 0.088 1.00 91.38 107 LEU A O 1
ATOM 875 N N . LEU A 1 108 ? -7.619 -0.035 -1.224 1.00 91.25 108 LEU A N 1
ATOM 876 C CA . LEU A 1 108 ? -8.831 -0.807 -0.960 1.00 91.25 108 LEU A CA 1
ATOM 877 C C . LEU A 1 108 ? -8.952 -1.173 0.523 1.00 91.25 108 LEU A C 1
ATOM 879 O O . LEU A 1 108 ? -10.017 -1.002 1.116 1.00 91.25 108 LEU A O 1
ATOM 883 N N . LEU A 1 109 ? -7.860 -1.622 1.144 1.00 89.75 109 LEU A N 1
ATOM 884 C CA . LEU A 1 109 ? -7.827 -1.994 2.557 1.00 89.75 109 LEU A CA 1
ATOM 885 C C . LEU A 1 109 ? -8.165 -0.817 3.474 1.00 89.75 109 LEU A C 1
ATOM 887 O O . LEU A 1 109 ? -8.897 -1.015 4.440 1.00 89.75 109 LEU A O 1
ATOM 891 N N . VAL A 1 110 ? -7.699 0.399 3.175 1.00 88.12 110 VAL A N 1
ATOM 892 C CA . VAL A 1 110 ? -8.056 1.606 3.942 1.00 88.12 110 VAL A CA 1
ATOM 893 C C . VAL A 1 110 ? -9.571 1.844 3.912 1.00 88.12 110 VAL A C 1
ATOM 895 O O . VAL A 1 110 ? -10.183 2.078 4.958 1.00 88.12 110 VAL A O 1
ATOM 898 N N . ILE A 1 111 ? -10.200 1.724 2.740 1.00 86.94 111 ILE A N 1
ATOM 899 C CA . ILE A 1 111 ? -11.654 1.895 2.580 1.00 86.94 111 ILE A CA 1
ATOM 900 C C . ILE A 1 111 ? -12.418 0.789 3.324 1.00 86.94 111 ILE A C 1
ATOM 902 O O . ILE A 1 111 ? -13.368 1.068 4.064 1.00 86.94 111 ILE A O 1
ATOM 906 N N . ILE A 1 112 ? -11.983 -0.465 3.173 1.00 89.31 112 ILE A N 1
ATOM 907 C CA . ILE A 1 112 ? -12.580 -1.622 3.852 1.00 89.31 112 ILE A CA 1
ATOM 908 C C . ILE A 1 112 ? -12.478 -1.454 5.370 1.00 89.31 112 ILE A C 1
ATOM 910 O O . ILE A 1 112 ? -13.475 -1.623 6.070 1.00 89.31 112 ILE A O 1
ATOM 914 N N . LEU A 1 113 ? -11.312 -1.067 5.890 1.00 85.75 113 LEU A N 1
ATOM 915 C CA . LEU A 1 113 ? -11.094 -0.832 7.316 1.00 85.75 113 LEU A CA 1
ATOM 916 C C . LEU A 1 113 ? -12.006 0.254 7.871 1.00 85.75 113 LEU A C 1
ATOM 918 O O . LEU A 1 113 ? -12.531 0.098 8.973 1.00 85.75 113 LEU A O 1
ATOM 922 N N . TRP A 1 114 ? -12.246 1.326 7.115 1.00 82.44 114 TRP A N 1
ATOM 923 C CA . TRP A 1 114 ? -13.179 2.361 7.541 1.00 82.44 114 TRP A CA 1
ATOM 924 C C . TRP A 1 114 ? -14.598 1.800 7.694 1.00 82.44 114 TRP A C 1
ATOM 926 O O . TRP A 1 114 ? -15.260 2.017 8.718 1.00 82.44 114 TRP A O 1
ATOM 936 N N . ARG A 1 115 ? -15.053 1.010 6.716 1.00 86.00 115 ARG A N 1
ATOM 937 C CA . ARG A 1 115 ? -16.381 0.395 6.759 1.00 86.00 115 ARG A CA 1
ATOM 938 C C . ARG A 1 115 ? -16.498 -0.643 7.874 1.00 86.00 115 ARG A C 1
ATOM 940 O O . ARG A 1 115 ? -17.439 -0.576 8.665 1.00 86.00 115 ARG A O 1
ATOM 947 N N . VAL A 1 116 ? -15.546 -1.567 7.961 1.00 85.75 116 VAL A N 1
ATOM 948 C CA . VAL A 1 116 ? -15.514 -2.633 8.972 1.00 85.75 116 VAL A CA 1
ATOM 949 C C . VAL A 1 116 ? -15.386 -2.038 10.372 1.00 85.75 116 VAL A C 1
ATOM 951 O O . VAL A 1 116 ? -16.147 -2.410 11.260 1.00 85.75 116 VAL A O 1
ATOM 954 N N . GLY A 1 117 ? -14.508 -1.055 10.572 1.00 80.50 117 GLY A N 1
ATOM 955 C CA . GLY A 1 117 ? -14.354 -0.360 11.849 1.00 80.50 117 GLY A CA 1
ATOM 956 C C . GLY A 1 117 ? -15.642 0.332 12.305 1.00 80.50 117 GLY A C 1
ATOM 957 O O . GLY A 1 117 ? -16.009 0.239 13.477 1.00 80.50 117 GLY A O 1
ATOM 958 N N . SER A 1 118 ? -16.378 0.964 11.381 1.00 80.56 118 SER A N 1
ATOM 959 C CA . SER A 1 118 ? -17.689 1.563 11.674 1.00 80.56 118 SER A CA 1
ATOM 960 C C . SER A 1 118 ? -18.720 0.514 12.108 1.00 80.56 118 SER A C 1
ATOM 962 O O . SER A 1 118 ? -19.408 0.712 13.111 1.00 80.56 118 SER A O 1
ATOM 964 N N . LEU A 1 119 ? -18.802 -0.617 11.399 1.00 82.94 119 LEU A N 1
ATOM 965 C CA . LEU A 1 119 ? -19.726 -1.711 11.718 1.00 82.94 119 LEU A CA 1
ATOM 966 C C . LEU A 1 119 ? -19.395 -2.370 13.060 1.00 82.94 119 LEU A C 1
ATOM 968 O O . LEU A 1 119 ? -20.278 -2.554 13.893 1.00 82.94 119 LEU A O 1
ATOM 972 N N . VAL A 1 120 ? -18.119 -2.666 13.306 1.00 80.38 120 VAL A N 1
ATOM 973 C CA . VAL A 1 120 ? -17.657 -3.255 14.569 1.00 80.38 120 VAL A CA 1
ATOM 974 C C . VAL A 1 120 ? -17.937 -2.317 15.745 1.00 80.38 120 VAL A C 1
ATOM 976 O O . VAL A 1 120 ? -18.356 -2.775 16.806 1.00 80.38 120 VAL A O 1
ATOM 979 N N . ASN A 1 121 ? -17.775 -1.003 15.564 1.00 76.38 121 ASN A N 1
ATOM 980 C CA . ASN A 1 121 ? -18.110 -0.033 16.602 1.00 76.38 121 ASN A CA 1
ATOM 981 C C . ASN A 1 121 ? -19.617 -0.009 16.921 1.00 76.38 121 ASN A C 1
ATOM 983 O O . ASN A 1 121 ? -19.953 0.102 18.093 1.00 76.38 121 ASN A O 1
ATOM 987 N N . LYS A 1 122 ? -20.500 -0.164 15.921 1.00 80.62 122 LYS A N 1
ATOM 988 C CA . LYS A 1 122 ? -21.963 -0.285 16.117 1.00 80.62 122 LYS A CA 1
ATOM 989 C C . LYS A 1 122 ? -22.402 -1.601 16.771 1.00 80.62 122 LYS A C 1
ATOM 991 O O . LYS A 1 122 ? -23.495 -1.677 17.302 1.00 80.62 122 LYS A O 1
ATOM 996 N N . LEU A 1 123 ? -21.598 -2.659 16.665 1.00 79.69 123 LEU A N 1
ATOM 997 C CA . LEU A 1 123 ? -21.899 -3.963 17.274 1.00 79.69 123 LEU A CA 1
ATOM 998 C C . LEU A 1 123 ? -21.490 -4.037 18.752 1.00 79.69 123 LEU A C 1
ATOM 1000 O O . LEU A 1 123 ? -21.980 -4.887 19.495 1.00 79.69 123 LEU A O 1
ATOM 1004 N N . ILE A 1 124 ? -20.519 -3.218 19.160 1.00 74.88 124 ILE A N 1
ATOM 1005 C CA . ILE A 1 124 ? -19.928 -3.249 20.507 1.00 74.88 124 ILE A CA 1
ATOM 1006 C C . ILE A 1 124 ? -20.522 -2.177 21.425 1.00 74.88 124 ILE A C 1
ATOM 1008 O O . ILE A 1 124 ? -20.559 -2.400 22.639 1.00 74.88 124 ILE A O 1
ATOM 1012 N N . ASN A 1 125 ? -20.928 -1.040 20.855 1.00 69.44 125 ASN A N 1
ATOM 1013 C CA . ASN A 1 125 ? -21.615 0.058 21.530 1.00 69.44 125 ASN A CA 1
ATOM 1014 C C . ASN A 1 125 ? -23.086 0.055 21.138 1.00 69.44 125 ASN A C 1
ATOM 1016 O O . ASN A 1 125 ? -23.908 0.267 22.049 1.00 69.44 125 ASN A O 1
#

pLDDT: mean 82.85, std 10.53, range [47.53, 95.06]

Secondary structure (DSSP, 8-state):
-HHHHHHHHHHHHHHHHHHHHHHHS---HHHHHHHHHHHHHHHS-HHHHHHHHHHHHHHHHHHHHHHHHHHHHHHH--TTS-HHHHHHHHHHHHHHHHHHHHHHHHHHHHHHHHHHHHHHHHHH-

Foldseek 3Di:
DVVVLLVVLVVLLVVLVVLVVLLPDPDPLVVNVVSLVVCCVQQVDPVNLVVQLVVLVVQLVVLVVQLVVLVVCQVVDDPPPDPVVNVVSVVSNVSSVVSNVSSVVSNVSSVVSNVSSVVSVVVSD